Protein AF-A0A927H8T8-F1 (afdb_monomer_lite)

Organism: NCBI:txid2772299

Radius of gyration: 21.1 Å; chains: 1; bounding box: 50×68×42 Å

pLDDT: mean 80.7, std 16.69, range [40.78, 97.5]

InterPro domains:
  IPR006480 Bacteriophage holin family [PF05105] (27-125)

Sequence (154 aa):
MYENFAAIYDTLSGWAAAIYGEGRLPPLLLLAAATGLDWITGIAAAWKDRAHAAEYGRMGILRTAFVLLLPMFASLLDGVLGMPGLFFYAVTIGLIYRTWQSITANAYRAGWERLIPKSVLQMIEGELRSGAVFPKAAGEDGQDESGENRKQAK

Structure (mmCIF, N/CA/C/O backbone):
data_AF-A0A927H8T8-F1
#
_entry.id   AF-A0A927H8T8-F1
#
loop_
_atom_site.group_PDB
_atom_site.id
_atom_site.type_symbol
_atom_site.label_atom_id
_atom_site.label_alt_id
_atom_site.label_comp_id
_atom_site.label_asym_id
_atom_site.label_entity_id
_atom_site.label_seq_id
_atom_site.pdbx_PDB_ins_code
_atom_site.Cartn_x
_atom_site.Cartn_y
_atom_site.Cartn_z
_atom_site.occupancy
_atom_site.B_iso_or_equiv
_atom_site.auth_seq_id
_atom_site.auth_comp_id
_atom_site.auth_asym_id
_atom_site.auth_atom_id
_atom_site.pdbx_PDB_model_num
ATOM 1 N N . M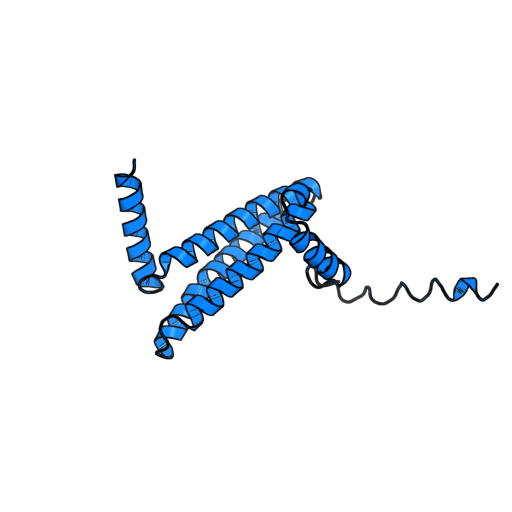ET A 1 1 ? 1.537 25.537 5.076 1.00 63.16 1 MET A N 1
ATOM 2 C CA . MET A 1 1 ? 1.870 24.219 4.476 1.00 63.16 1 MET A CA 1
ATOM 3 C C . MET A 1 1 ? 1.491 23.072 5.412 1.00 63.16 1 MET A C 1
ATOM 5 O O . MET A 1 1 ? 0.763 22.197 4.969 1.00 63.16 1 MET A O 1
ATOM 9 N N . TYR A 1 2 ? 1.891 23.098 6.690 1.00 68.62 2 TYR A N 1
ATOM 10 C CA . TYR A 1 2 ? 1.498 22.079 7.679 1.00 68.62 2 TYR A CA 1
ATOM 11 C C . TYR A 1 2 ? -0.014 22.010 7.958 1.00 68.62 2 TYR A C 1
ATOM 13 O O . TYR A 1 2 ? -0.555 20.914 8.031 1.00 68.62 2 TYR A O 1
ATOM 21 N N . GLU A 1 3 ? -0.713 23.149 8.015 1.00 73.69 3 GLU A N 1
ATOM 22 C CA . GLU A 1 3 ? -2.177 23.174 8.215 1.00 73.69 3 GLU A CA 1
ATOM 23 C C . GLU A 1 3 ? -2.945 22.470 7.086 1.00 73.69 3 GLU A C 1
ATOM 25 O O . GLU A 1 3 ? -3.863 21.698 7.343 1.00 73.69 3 GLU A O 1
ATOM 30 N N . ASN A 1 4 ? -2.513 22.650 5.834 1.00 83.88 4 ASN A N 1
ATOM 31 C CA . ASN A 1 4 ? -3.132 21.988 4.682 1.00 83.88 4 ASN A CA 1
ATOM 32 C C . ASN A 1 4 ? -2.917 20.468 4.721 1.00 83.88 4 ASN A C 1
ATOM 34 O O . ASN A 1 4 ? -3.801 19.708 4.340 1.00 83.88 4 ASN A O 1
ATOM 38 N N . PHE A 1 5 ? -1.744 20.021 5.180 1.00 83.06 5 PHE A N 1
ATOM 39 C CA . PHE A 1 5 ? -1.443 18.597 5.309 1.00 83.06 5 PHE A CA 1
ATOM 40 C C . PHE A 1 5 ? -2.275 17.944 6.419 1.00 83.06 5 PHE A C 1
ATOM 42 O O . PHE A 1 5 ? -2.832 16.870 6.205 1.00 83.06 5 PHE A O 1
ATOM 49 N N . ALA A 1 6 ? -2.416 18.616 7.565 1.00 86.19 6 ALA A N 1
ATOM 50 C CA . ALA A 1 6 ? -3.265 18.161 8.662 1.00 86.19 6 ALA A CA 1
ATOM 51 C C . ALA A 1 6 ? -4.737 18.052 8.232 1.00 86.19 6 ALA A C 1
ATOM 53 O O . ALA A 1 6 ? -5.355 17.013 8.438 1.00 86.19 6 ALA A O 1
ATOM 54 N N . ALA A 1 7 ? -5.267 19.058 7.529 1.00 88.56 7 ALA A N 1
ATOM 55 C CA . ALA A 1 7 ? -6.642 19.030 7.029 1.00 88.56 7 ALA A CA 1
ATOM 56 C C . ALA A 1 7 ? -6.902 17.872 6.044 1.00 88.56 7 ALA A C 1
ATOM 58 O O . ALA A 1 7 ? -7.951 17.224 6.096 1.00 88.56 7 ALA A O 1
ATOM 59 N N . ILE A 1 8 ? -5.944 17.579 5.156 1.00 87.31 8 ILE A N 1
ATOM 60 C CA . ILE A 1 8 ? -6.034 16.433 4.239 1.00 87.31 8 ILE A CA 1
ATOM 61 C C . ILE A 1 8 ? -5.995 15.122 5.025 1.00 87.31 8 ILE A C 1
ATOM 63 O O . ILE A 1 8 ? -6.813 14.239 4.775 1.00 87.31 8 ILE A O 1
ATOM 67 N N . TYR A 1 9 ? -5.069 14.995 5.976 1.00 87.25 9 TYR A N 1
ATOM 68 C CA . TYR A 1 9 ? -4.946 13.801 6.805 1.00 87.25 9 TYR A CA 1
ATOM 69 C C . TYR A 1 9 ? -6.223 13.531 7.608 1.00 87.25 9 TYR A C 1
ATOM 71 O O . TYR A 1 9 ? -6.708 12.404 7.595 1.00 87.25 9 TYR A O 1
ATOM 79 N N . ASP A 1 10 ? -6.811 14.555 8.227 1.00 89.75 10 ASP A N 1
ATOM 80 C CA . ASP A 1 10 ? -8.059 14.437 8.989 1.00 89.75 10 ASP A CA 1
ATOM 81 C C . ASP A 1 10 ? -9.247 14.067 8.101 1.00 89.75 10 ASP A C 1
ATOM 83 O O . ASP A 1 10 ? -10.069 13.222 8.452 1.00 89.75 10 ASP A O 1
ATOM 87 N N . THR A 1 11 ? -9.315 14.639 6.898 1.00 90.94 11 THR A N 1
ATOM 88 C CA . THR A 1 11 ? -10.353 14.266 5.933 1.00 90.94 11 THR A CA 1
ATOM 89 C C . THR A 1 11 ? -10.218 12.793 5.544 1.00 90.94 11 THR A C 1
ATOM 91 O O . THR A 1 11 ? -11.190 12.038 5.587 1.00 90.94 11 THR A O 1
ATOM 94 N N . LEU A 1 12 ? -9.006 12.354 5.193 1.00 88.69 12 LEU A N 1
ATOM 95 C CA . LEU A 1 12 ? -8.734 10.965 4.822 1.00 88.69 12 LEU A CA 1
ATOM 96 C C . LEU A 1 12 ? -8.948 10.001 5.991 1.00 88.69 12 LEU A C 1
ATOM 98 O O . LEU A 1 12 ? -9.420 8.886 5.771 1.00 88.69 12 LEU A O 1
ATOM 102 N N . SER A 1 13 ? -8.627 10.412 7.217 1.00 88.06 13 SER A N 1
ATOM 103 C CA . SER A 1 13 ? -8.812 9.587 8.410 1.00 88.06 13 SER A CA 1
ATOM 104 C C . SER A 1 13 ? -10.291 9.395 8.718 1.00 88.06 13 SER A C 1
ATOM 106 O O . SER A 1 13 ? -10.684 8.272 9.018 1.00 88.06 13 SER A O 1
ATOM 108 N N . GLY A 1 14 ? -11.123 10.425 8.526 1.00 90.00 14 GLY A N 1
ATOM 109 C CA . GLY A 1 14 ? -12.579 10.322 8.628 1.00 90.00 14 GLY A CA 1
ATOM 110 C C . GLY A 1 14 ? -13.173 9.326 7.627 1.00 90.00 14 GLY A C 1
ATOM 111 O O . GLY A 1 14 ? -13.927 8.434 8.013 1.00 90.00 14 GLY A O 1
ATOM 112 N N . TRP A 1 15 ? -12.782 9.404 6.351 1.00 88.38 15 TRP A N 1
ATOM 113 C CA . TRP A 1 15 ? -13.222 8.432 5.338 1.00 88.38 15 TRP A CA 1
ATOM 114 C C . TRP A 1 15 ? -12.719 7.016 5.625 1.00 88.38 15 TRP A C 1
ATOM 116 O O . TRP A 1 15 ? -13.472 6.049 5.504 1.00 88.38 15 TRP A O 1
ATOM 126 N N . ALA A 1 16 ? -11.455 6.879 6.029 1.00 87.50 16 ALA A N 1
ATOM 127 C CA . ALA A 1 16 ? -10.888 5.588 6.389 1.00 87.50 16 ALA A CA 1
ATOM 128 C C . ALA A 1 16 ? -11.596 4.988 7.610 1.00 87.50 16 ALA A C 1
ATOM 130 O O . ALA A 1 16 ? -11.897 3.798 7.606 1.00 87.50 16 ALA A O 1
ATOM 131 N N . ALA A 1 17 ? -11.929 5.804 8.610 1.00 88.50 17 ALA A N 1
ATOM 132 C CA . ALA A 1 17 ? -12.704 5.376 9.765 1.00 88.50 17 ALA A CA 1
ATOM 133 C C . ALA A 1 17 ? -14.119 4.933 9.367 1.00 88.50 17 ALA A C 1
ATOM 135 O O . ALA A 1 17 ? -14.582 3.902 9.840 1.00 88.50 17 ALA A O 1
ATOM 136 N N . ALA A 1 18 ? -14.774 5.642 8.445 1.00 86.06 18 ALA A N 1
ATOM 137 C CA . ALA A 1 18 ? -16.109 5.279 7.972 1.00 86.06 18 ALA A CA 1
ATOM 138 C C . ALA A 1 18 ? -16.140 3.951 7.192 1.00 86.06 18 ALA A C 1
ATOM 140 O O . ALA A 1 18 ? -17.100 3.194 7.302 1.00 86.06 18 ALA A O 1
ATOM 141 N N . ILE A 1 19 ? -15.109 3.671 6.390 1.00 84.50 19 ILE A N 1
ATOM 142 C CA . ILE A 1 19 ? -15.080 2.505 5.490 1.00 84.50 19 ILE A CA 1
ATOM 143 C C . ILE A 1 19 ? -14.422 1.291 6.149 1.00 84.50 19 ILE A C 1
ATOM 145 O O . ILE A 1 19 ? -14.880 0.158 6.003 1.00 84.50 19 ILE A O 1
ATOM 149 N N . TYR A 1 20 ? -13.311 1.527 6.837 1.00 83.88 20 TYR A N 1
ATOM 150 C CA . TYR A 1 20 ? -12.476 0.483 7.403 1.00 83.88 20 TYR A CA 1
ATOM 151 C C . TYR A 1 20 ? -12.591 0.455 8.924 1.00 83.88 20 TYR A C 1
ATOM 153 O O . TYR A 1 20 ? -12.391 -0.597 9.492 1.00 83.88 20 TYR A O 1
ATOM 161 N N . GLY A 1 21 ? -12.919 1.539 9.619 1.00 83.50 21 GLY A N 1
ATOM 162 C CA . GLY A 1 21 ? -12.903 1.602 11.086 1.00 83.50 21 GLY A CA 1
ATOM 163 C C . GLY A 1 21 ? -11.716 2.398 11.635 1.00 83.50 21 GLY A C 1
ATOM 164 O O . GLY A 1 21 ? -10.745 2.685 10.928 1.00 83.50 21 GLY A O 1
ATOM 165 N N . GLU A 1 22 ? -11.807 2.803 12.900 1.00 86.88 22 GLU A N 1
ATOM 166 C CA . GLU A 1 22 ? -10.851 3.726 13.519 1.00 86.88 22 GLU A CA 1
ATOM 167 C C . GLU A 1 22 ? -9.409 3.191 13.534 1.00 86.88 22 GLU A C 1
ATOM 169 O O . GLU A 1 22 ? -9.158 1.992 13.660 1.00 86.88 22 GLU A O 1
ATOM 174 N N . GLY A 1 23 ? -8.438 4.099 13.390 1.00 86.88 23 GLY A N 1
ATOM 175 C CA . GLY A 1 23 ? -7.007 3.773 13.460 1.00 86.88 23 GLY A CA 1
ATOM 176 C C . GLY A 1 23 ? -6.440 3.020 12.249 1.00 86.88 23 GLY A C 1
ATOM 177 O O . GLY A 1 23 ? -5.261 2.673 12.246 1.00 86.88 23 GLY A O 1
ATOM 178 N N . ARG A 1 24 ? -7.233 2.788 11.196 1.00 91.06 24 ARG A N 1
ATOM 179 C CA . ARG A 1 24 ? -6.830 1.968 10.037 1.00 91.06 24 ARG A CA 1
ATOM 180 C C . ARG A 1 24 ? -6.194 2.745 8.884 1.00 91.06 24 ARG A C 1
ATOM 182 O O . ARG A 1 24 ? -5.719 2.136 7.930 1.00 91.06 24 ARG A O 1
ATOM 189 N N . LEU A 1 25 ? -6.114 4.075 8.969 1.00 91.25 25 LEU A N 1
ATOM 190 C CA . LEU A 1 25 ? -5.481 4.899 7.932 1.00 91.25 25 LEU A CA 1
ATOM 191 C C . LEU A 1 25 ? -3.970 4.619 7.757 1.00 91.25 25 LEU A C 1
ATOM 193 O O . LEU A 1 25 ? -3.557 4.426 6.615 1.00 91.25 25 LEU A O 1
ATOM 197 N N . PRO A 1 26 ? -3.127 4.544 8.811 1.00 93.81 26 PRO A N 1
ATOM 198 C CA . PRO A 1 26 ? -1.690 4.313 8.635 1.00 93.81 26 PRO A CA 1
ATOM 199 C C . PRO A 1 26 ? -1.321 3.046 7.835 1.00 93.81 26 PRO A C 1
ATOM 201 O O . PRO A 1 26 ? -0.528 3.163 6.897 1.00 93.81 26 PRO A O 1
ATOM 204 N N . PRO A 1 27 ? -1.884 1.848 8.107 1.00 94.56 27 PRO A N 1
ATOM 205 C CA . PRO A 1 27 ? -1.578 0.662 7.304 1.00 94.56 27 PRO A CA 1
ATOM 206 C C . PRO A 1 27 ? -2.119 0.756 5.867 1.00 94.56 27 PRO A C 1
ATOM 208 O O . PRO A 1 27 ? -1.480 0.236 4.955 1.00 94.56 27 PRO A O 1
ATOM 211 N N . LEU A 1 28 ? -3.232 1.464 5.629 1.00 94.44 28 LEU A N 1
ATOM 212 C CA . LEU A 1 28 ? -3.723 1.738 4.270 1.00 94.44 28 LEU A CA 1
ATOM 213 C C . LEU A 1 28 ? -2.775 2.660 3.497 1.00 94.44 28 LEU A C 1
ATOM 215 O O . LEU A 1 28 ? -2.493 2.401 2.328 1.00 94.44 28 LEU A O 1
ATOM 219 N N . LEU A 1 29 ? -2.243 3.701 4.143 1.00 94.31 29 LEU A N 1
ATOM 220 C CA . LEU A 1 29 ? -1.235 4.580 3.544 1.00 94.31 29 LEU A CA 1
ATOM 221 C C . LEU A 1 29 ? 0.053 3.815 3.231 1.00 94.31 29 LEU A C 1
ATOM 223 O O . LEU A 1 29 ? 0.629 4.008 2.162 1.00 94.31 29 LEU A O 1
ATOM 227 N N . LEU A 1 30 ? 0.476 2.912 4.119 1.00 95.81 30 LEU A N 1
ATOM 228 C CA . LEU A 1 30 ? 1.629 2.048 3.877 1.00 95.81 30 LEU A CA 1
ATOM 229 C C . LEU A 1 30 ? 1.394 1.106 2.686 1.00 95.81 30 LEU A C 1
ATOM 231 O O . LEU A 1 30 ? 2.261 0.996 1.821 1.00 95.81 30 LEU A O 1
ATOM 235 N N . LEU A 1 31 ? 0.220 0.474 2.596 1.00 95.88 31 LEU A N 1
ATOM 236 C CA . LEU A 1 31 ? -0.152 -0.366 1.454 1.00 95.88 31 LEU A CA 1
ATOM 237 C C . LEU A 1 31 ? -0.205 0.437 0.145 1.00 95.88 31 LEU A C 1
ATOM 239 O O . LEU A 1 31 ? 0.289 -0.030 -0.884 1.00 95.88 31 LEU A O 1
ATOM 243 N N . ALA A 1 32 ? -0.758 1.651 0.176 1.00 93.62 32 ALA A N 1
ATOM 244 C CA . ALA A 1 32 ? -0.809 2.541 -0.979 1.00 93.62 32 ALA A CA 1
ATOM 245 C C . ALA A 1 32 ? 0.598 2.969 -1.427 1.00 93.62 32 ALA A C 1
ATOM 247 O O . ALA A 1 32 ? 0.904 2.915 -2.618 1.00 93.62 32 ALA A O 1
ATOM 248 N N . ALA A 1 33 ? 1.476 3.320 -0.484 1.00 95.06 33 ALA A N 1
ATOM 249 C CA . ALA A 1 33 ? 2.867 3.663 -0.766 1.00 95.06 33 ALA A CA 1
ATOM 250 C C . ALA A 1 33 ? 3.644 2.472 -1.350 1.00 95.06 33 ALA A C 1
ATOM 252 O O . ALA A 1 33 ? 4.321 2.624 -2.366 1.00 95.06 33 ALA A O 1
ATOM 253 N N . ALA A 1 34 ? 3.500 1.277 -0.764 1.00 95.25 34 ALA A N 1
ATOM 254 C CA . ALA A 1 34 ? 4.107 0.052 -1.283 1.00 95.25 34 ALA A CA 1
ATOM 255 C C . ALA A 1 34 ? 3.609 -0.255 -2.702 1.00 95.25 34 ALA A C 1
ATOM 257 O O . ALA A 1 34 ? 4.403 -0.530 -3.597 1.00 95.25 34 ALA A O 1
ATOM 258 N N . THR A 1 35 ? 2.303 -0.128 -2.941 1.00 94.12 35 THR A N 1
ATOM 259 C CA . THR A 1 35 ? 1.730 -0.315 -4.278 1.00 94.12 35 THR A CA 1
ATOM 260 C C . THR A 1 35 ? 2.302 0.708 -5.260 1.00 94.12 35 THR A C 1
ATOM 262 O O . THR A 1 35 ? 2.736 0.329 -6.341 1.00 94.12 35 THR A O 1
ATOM 265 N N . GLY A 1 36 ? 2.391 1.987 -4.888 1.00 93.50 36 GLY A N 1
ATOM 266 C CA . GLY A 1 36 ? 3.007 3.020 -5.726 1.00 93.50 36 GLY A CA 1
ATOM 267 C C . GLY A 1 36 ? 4.462 2.707 -6.093 1.00 93.50 36 GLY A C 1
ATOM 268 O O . GLY A 1 36 ? 4.844 2.818 -7.257 1.00 93.50 36 GLY A O 1
ATOM 269 N N . LEU A 1 37 ? 5.261 2.241 -5.131 1.00 94.00 37 LEU A N 1
ATOM 270 C CA . LEU A 1 37 ? 6.635 1.792 -5.379 1.00 94.00 37 LEU A CA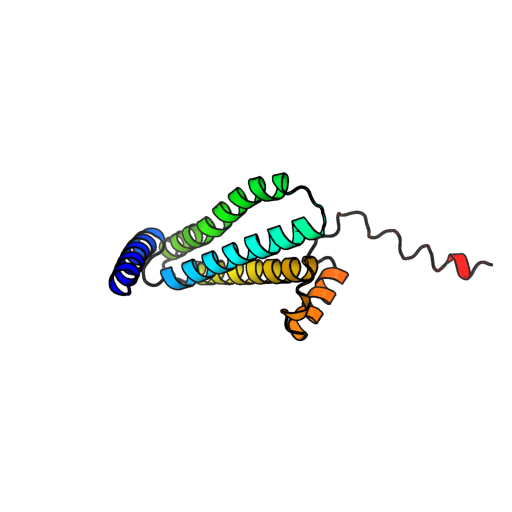 1
ATOM 271 C C . LEU A 1 37 ? 6.695 0.566 -6.300 1.00 94.00 37 LEU A C 1
ATOM 273 O O . LEU A 1 37 ? 7.581 0.481 -7.154 1.00 94.00 37 LEU A O 1
ATOM 277 N N . ASP A 1 38 ? 5.751 -0.365 -6.168 1.00 92.31 38 ASP A N 1
ATOM 278 C CA . ASP A 1 38 ? 5.668 -1.535 -7.044 1.00 92.31 38 ASP A CA 1
ATOM 279 C C . ASP A 1 38 ? 5.386 -1.136 -8.496 1.00 92.31 38 ASP A C 1
ATOM 281 O O . ASP A 1 38 ? 5.994 -1.670 -9.420 1.00 92.31 38 ASP A O 1
ATOM 285 N N . TRP A 1 39 ? 4.534 -0.131 -8.709 1.00 90.75 39 TRP A N 1
ATOM 286 C CA . TRP A 1 39 ? 4.304 0.434 -10.038 1.00 90.75 39 TRP A CA 1
ATOM 287 C C . TRP A 1 39 ? 5.562 1.092 -10.611 1.00 90.75 39 TRP A C 1
ATOM 289 O O . TRP A 1 39 ? 5.904 0.843 -11.766 1.00 90.75 39 TRP A O 1
ATOM 299 N N . ILE A 1 40 ? 6.279 1.891 -9.814 1.00 91.94 40 ILE A N 1
ATOM 300 C CA . ILE A 1 40 ? 7.519 2.556 -10.251 1.00 91.94 40 ILE A CA 1
ATOM 301 C C . ILE A 1 40 ? 8.570 1.519 -10.662 1.00 91.94 40 ILE A C 1
ATOM 303 O O . ILE A 1 40 ? 9.127 1.591 -11.759 1.00 91.94 40 ILE A O 1
ATOM 307 N N . THR A 1 41 ? 8.821 0.534 -9.799 1.00 92.00 41 THR A N 1
ATOM 308 C CA . THR A 1 41 ? 9.794 -0.534 -10.068 1.00 92.00 41 THR A CA 1
ATOM 309 C C . THR A 1 41 ? 9.358 -1.421 -11.232 1.00 92.00 41 THR A C 1
ATOM 311 O O . THR A 1 41 ? 10.189 -1.790 -12.059 1.00 92.00 41 THR A O 1
ATOM 314 N N . GLY A 1 42 ? 8.062 -1.723 -11.354 1.00 89.19 42 GLY A N 1
ATOM 315 C CA . GLY A 1 42 ? 7.503 -2.500 -12.458 1.00 89.19 42 GLY A CA 1
ATOM 316 C C . GLY A 1 42 ? 7.659 -1.811 -13.815 1.00 89.19 42 GLY A C 1
ATOM 317 O O . GLY A 1 42 ? 8.075 -2.451 -14.781 1.00 89.19 42 GLY A O 1
ATOM 318 N N . ILE A 1 43 ? 7.400 -0.501 -13.889 1.00 88.50 43 ILE A N 1
ATOM 319 C CA . ILE A 1 43 ? 7.614 0.299 -15.107 1.00 88.50 43 ILE A CA 1
ATOM 320 C C . ILE A 1 43 ? 9.103 0.332 -15.473 1.00 88.50 43 ILE A C 1
ATOM 322 O O . ILE A 1 43 ? 9.453 0.098 -16.630 1.00 88.50 43 ILE A O 1
ATOM 326 N N . ALA A 1 44 ? 9.985 0.566 -14.495 1.00 90.19 44 ALA A N 1
ATOM 327 C CA . ALA A 1 44 ? 11.431 0.578 -14.719 1.00 90.19 44 ALA A CA 1
ATOM 328 C C . ALA A 1 44 ? 11.952 -0.774 -15.241 1.00 90.19 44 ALA A C 1
ATOM 330 O O . ALA A 1 44 ? 12.750 -0.810 -16.180 1.00 90.19 44 ALA A O 1
ATOM 331 N N . ALA A 1 45 ? 11.462 -1.883 -14.679 1.00 89.19 45 ALA A N 1
ATOM 332 C CA . ALA A 1 45 ? 11.779 -3.227 -15.153 1.00 89.19 45 ALA A CA 1
ATOM 333 C C . ALA A 1 45 ? 11.292 -3.446 -16.592 1.00 89.19 45 ALA A C 1
ATOM 335 O O . ALA A 1 45 ? 12.070 -3.870 -17.441 1.00 89.19 45 ALA A O 1
ATOM 336 N N . ALA A 1 46 ? 10.041 -3.085 -16.899 1.00 85.81 46 ALA A N 1
ATOM 337 C CA . ALA A 1 46 ? 9.470 -3.249 -18.236 1.00 85.81 46 ALA A CA 1
ATOM 338 C C . ALA A 1 46 ? 10.247 -2.472 -19.313 1.00 85.81 46 ALA A C 1
ATOM 340 O O . ALA A 1 46 ? 10.451 -2.983 -20.416 1.00 85.81 46 ALA A O 1
ATOM 341 N N . TRP A 1 47 ? 10.721 -1.263 -18.994 1.00 84.56 47 TRP A N 1
ATOM 342 C CA . TRP A 1 47 ? 11.566 -0.478 -19.899 1.00 84.56 47 TRP A CA 1
ATOM 343 C C . TRP A 1 47 ? 12.906 -1.154 -20.186 1.00 84.56 47 TRP A C 1
ATOM 345 O O . TRP A 1 47 ? 13.346 -1.165 -21.337 1.00 84.56 47 TRP A O 1
ATOM 355 N N . LYS A 1 48 ? 13.544 -1.743 -19.170 1.00 84.69 48 LYS A N 1
ATOM 356 C CA . LYS A 1 48 ? 14.805 -2.473 -19.344 1.00 84.69 48 LYS A CA 1
ATOM 357 C C . LYS A 1 48 ? 14.613 -3.785 -20.109 1.00 84.69 48 LYS A C 1
ATOM 359 O O . LYS A 1 48 ? 15.409 -4.086 -20.996 1.00 84.69 48 LYS A O 1
ATOM 364 N N . ASP A 1 49 ? 13.529 -4.503 -19.830 1.00 81.50 49 ASP A N 1
ATOM 365 C CA . ASP A 1 49 ? 13.188 -5.786 -20.455 1.00 81.50 49 ASP A CA 1
ATOM 366 C C . ASP A 1 49 ? 12.645 -5.624 -21.896 1.00 81.50 49 ASP A C 1
ATOM 368 O O . ASP A 1 49 ? 12.384 -6.613 -22.577 1.00 81.50 49 ASP A O 1
ATOM 372 N N . ARG A 1 50 ? 12.464 -4.383 -22.386 1.00 75.69 50 ARG A N 1
ATOM 373 C CA . ARG A 1 50 ? 11.802 -4.041 -23.667 1.00 75.69 50 ARG A CA 1
ATOM 374 C C . ARG A 1 50 ? 10.409 -4.670 -23.830 1.00 75.69 50 ARG A C 1
ATOM 376 O O . ARG A 1 50 ? 9.935 -4.853 -24.952 1.00 75.69 50 ARG A O 1
ATOM 383 N N . ALA A 1 51 ? 9.738 -4.980 -22.725 1.00 64.62 51 ALA A N 1
ATOM 384 C CA . ALA A 1 51 ? 8.388 -5.524 -22.738 1.00 64.62 51 ALA A CA 1
ATOM 385 C C . ALA A 1 51 ? 7.366 -4.419 -23.064 1.00 64.62 51 ALA A C 1
ATOM 387 O O . ALA A 1 51 ? 7.512 -3.268 -22.644 1.00 64.62 51 ALA A O 1
ATOM 388 N N . HIS A 1 52 ? 6.311 -4.752 -23.817 1.00 55.69 52 HIS A N 1
ATOM 389 C CA . HIS A 1 52 ? 5.278 -3.788 -24.203 1.00 55.69 52 HIS A CA 1
ATOM 390 C C . HIS A 1 52 ? 4.553 -3.208 -22.972 1.00 55.69 52 HIS A C 1
ATOM 392 O O . HIS A 1 52 ? 3.788 -3.884 -22.287 1.00 55.69 52 HIS A O 1
ATOM 398 N N . ALA A 1 53 ? 4.745 -1.908 -22.730 1.00 57.00 53 ALA A N 1
ATOM 399 C CA . ALA A 1 53 ? 4.190 -1.172 -21.589 1.00 57.00 53 ALA A CA 1
ATOM 400 C C . ALA A 1 53 ? 2.643 -1.140 -21.526 1.00 57.00 53 ALA A C 1
ATOM 402 O O . ALA A 1 53 ? 2.069 -0.877 -20.469 1.00 57.00 53 ALA A O 1
ATOM 403 N N . ALA A 1 54 ? 1.952 -1.415 -22.638 1.00 58.16 54 ALA A N 1
ATOM 404 C CA . ALA A 1 54 ? 0.494 -1.315 -22.739 1.00 58.16 54 ALA A CA 1
ATOM 405 C C . ALA A 1 54 ? -0.268 -2.439 -22.008 1.00 58.16 54 ALA A C 1
ATOM 407 O O . ALA A 1 54 ? -1.383 -2.215 -21.532 1.00 58.16 54 ALA A O 1
ATOM 408 N N . GLU A 1 55 ? 0.317 -3.634 -21.904 1.00 60.34 55 GLU A N 1
ATOM 409 C CA . GLU A 1 55 ? -0.320 -4.787 -21.251 1.00 60.34 55 GLU A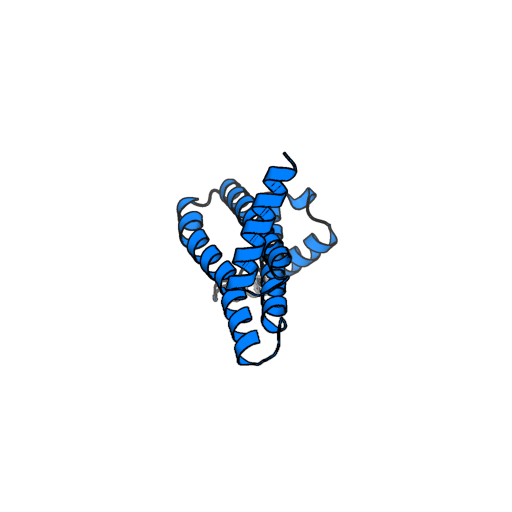 CA 1
ATOM 410 C C . GLU A 1 55 ? -0.197 -4.705 -19.721 1.00 60.34 55 GLU A C 1
ATOM 412 O O . GLU A 1 55 ? -1.170 -4.939 -18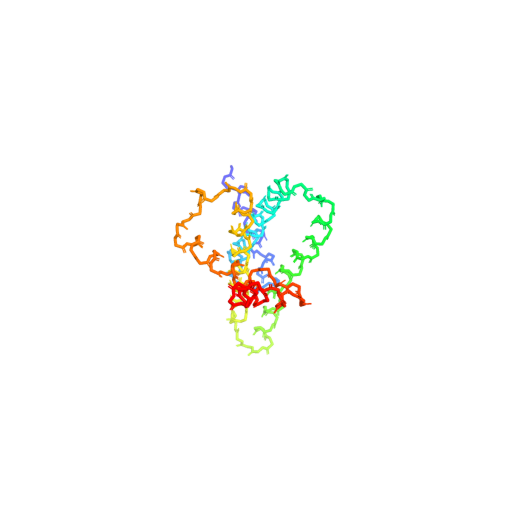.999 1.00 60.34 55 GLU A O 1
ATOM 417 N N . TYR A 1 56 ? 0.944 -4.204 -19.231 1.00 59.91 56 TYR A N 1
ATOM 418 C CA . TYR A 1 56 ? 1.162 -3.895 -17.815 1.00 59.91 56 TYR A CA 1
ATOM 419 C C . TYR A 1 56 ? 0.181 -2.839 -17.275 1.00 59.91 56 TYR A C 1
ATOM 421 O O . TYR A 1 56 ? -0.296 -2.964 -16.147 1.00 59.91 56 TYR A O 1
ATOM 429 N N . GLY A 1 57 ? -0.177 -1.825 -18.073 1.00 63.16 57 GLY A N 1
ATOM 430 C CA . GLY A 1 57 ? -1.041 -0.727 -17.624 1.00 63.16 57 GLY A CA 1
ATOM 431 C C . GLY A 1 57 ? -2.493 -1.133 -17.337 1.00 63.16 57 GLY A C 1
ATOM 432 O O . GLY A 1 57 ? -3.047 -0.752 -16.308 1.00 63.16 57 GLY A O 1
ATOM 433 N N . ARG A 1 58 ? -3.123 -1.929 -18.214 1.00 65.38 58 ARG A N 1
ATOM 434 C CA . ARG A 1 58 ? -4.550 -2.292 -18.069 1.00 65.38 58 ARG A CA 1
ATOM 435 C C . ARG A 1 58 ? -4.790 -3.310 -16.958 1.00 65.38 58 ARG A C 1
ATOM 437 O O . ARG A 1 58 ? -5.676 -3.114 -16.129 1.00 65.38 58 ARG A O 1
ATOM 444 N N . MET A 1 59 ? -3.981 -4.367 -16.914 1.00 75.50 59 MET A N 1
ATOM 445 C CA . MET A 1 59 ? -4.092 -5.388 -15.868 1.00 75.50 59 MET A CA 1
ATOM 446 C C . MET A 1 59 ? -3.608 -4.864 -14.510 1.00 75.50 59 MET A C 1
ATOM 448 O O . MET A 1 59 ? -4.138 -5.260 -13.472 1.00 75.50 59 MET A O 1
ATOM 452 N N . GLY A 1 60 ? -2.669 -3.911 -14.508 1.00 79.12 60 GLY A N 1
ATOM 453 C CA . GLY A 1 60 ? -2.196 -3.249 -13.296 1.00 79.12 60 GLY A CA 1
ATOM 454 C C . GLY A 1 60 ? -3.306 -2.512 -12.546 1.00 79.12 60 GLY A C 1
ATOM 455 O O . GLY A 1 60 ? -3.406 -2.649 -11.328 1.00 79.12 60 GLY A O 1
ATOM 456 N N . ILE A 1 61 ? -4.174 -1.767 -13.246 1.00 84.25 61 ILE A N 1
ATOM 457 C CA . ILE A 1 61 ? -5.258 -0.996 -12.606 1.00 84.25 61 ILE A CA 1
ATOM 458 C C . ILE A 1 61 ? -6.235 -1.926 -11.876 1.00 84.25 61 ILE A C 1
ATOM 460 O O . ILE A 1 61 ? -6.554 -1.686 -10.711 1.00 84.25 61 ILE A O 1
ATOM 464 N N . LEU A 1 62 ? -6.666 -3.012 -12.528 1.00 85.44 62 LEU A N 1
ATOM 465 C CA . LEU A 1 62 ? -7.563 -3.999 -11.917 1.00 85.44 62 LEU A CA 1
ATOM 466 C C . LEU A 1 62 ? -6.918 -4.676 -10.702 1.00 85.44 62 LEU A C 1
ATOM 468 O O . LEU A 1 62 ? -7.570 -4.837 -9.671 1.00 85.44 62 LEU A O 1
ATOM 472 N N . ARG A 1 63 ? -5.623 -5.008 -10.787 1.00 86.56 63 ARG A N 1
ATOM 473 C CA . ARG A 1 63 ? -4.860 -5.562 -9.660 1.00 86.56 63 ARG A CA 1
ATOM 474 C C . ARG A 1 63 ? -4.825 -4.594 -8.479 1.00 86.56 63 ARG A C 1
ATOM 476 O O . ARG A 1 63 ? -5.061 -5.009 -7.350 1.00 86.56 63 ARG A O 1
ATOM 483 N N . THR A 1 64 ? -4.553 -3.313 -8.723 1.00 89.12 64 THR A N 1
ATOM 484 C CA . THR A 1 64 ? -4.538 -2.287 -7.669 1.00 89.12 64 THR A CA 1
ATOM 485 C C . THR A 1 64 ? -5.911 -2.139 -7.021 1.00 89.12 64 THR A C 1
ATOM 487 O O . THR A 1 64 ? -6.000 -2.123 -5.796 1.00 89.12 64 THR A O 1
ATOM 490 N N . ALA A 1 65 ? -6.983 -2.090 -7.818 1.00 88.69 65 ALA A N 1
ATOM 491 C CA . ALA A 1 65 ? -8.344 -2.037 -7.290 1.00 88.69 65 ALA A CA 1
ATOM 492 C C . ALA A 1 65 ? -8.644 -3.252 -6.396 1.00 88.69 65 ALA A C 1
ATOM 494 O O . ALA A 1 65 ? -9.132 -3.089 -5.281 1.00 88.69 65 ALA A O 1
ATOM 495 N N . PHE A 1 66 ? -8.274 -4.457 -6.839 1.00 90.62 66 PHE A N 1
ATOM 496 C CA . PHE A 1 66 ? -8.429 -5.680 -6.053 1.00 90.62 66 PHE A CA 1
ATOM 497 C C . PHE A 1 66 ? -7.654 -5.629 -4.725 1.00 90.62 66 PHE A C 1
ATOM 499 O O . PHE A 1 66 ? -8.224 -5.902 -3.670 1.00 90.62 66 PHE A O 1
ATOM 506 N N . VAL A 1 67 ? -6.381 -5.219 -4.753 1.00 92.19 67 VAL A N 1
ATOM 507 C CA . VAL A 1 67 ? -5.532 -5.110 -3.552 1.00 92.19 67 VAL A CA 1
ATOM 508 C C . VAL A 1 67 ? -6.095 -4.106 -2.543 1.00 92.19 67 VAL A C 1
ATOM 510 O O . VAL A 1 67 ? -6.067 -4.383 -1.349 1.00 92.19 67 VAL A O 1
ATOM 513 N N . LEU A 1 68 ? -6.633 -2.969 -2.993 1.00 88.75 68 LEU A N 1
ATOM 514 C CA . LEU A 1 68 ? -7.201 -1.955 -2.096 1.00 88.75 68 LEU A CA 1
ATOM 515 C C . LEU A 1 68 ? -8.579 -2.344 -1.536 1.00 88.75 68 LEU A C 1
ATOM 517 O O . LEU A 1 68 ? -8.924 -1.929 -0.432 1.00 88.75 68 LEU A O 1
ATOM 521 N N . LEU A 1 69 ? -9.354 -3.162 -2.254 1.00 92.94 69 LEU A N 1
ATOM 522 C CA . LEU A 1 69 ? -10.650 -3.659 -1.780 1.00 92.94 69 LEU A CA 1
ATOM 523 C C . LEU A 1 69 ? -10.522 -4.791 -0.748 1.00 92.94 69 LEU A C 1
ATOM 525 O O . LEU A 1 69 ? -11.409 -4.961 0.086 1.00 92.94 69 LEU A O 1
ATOM 529 N N . LEU A 1 70 ? -9.429 -5.557 -0.755 1.00 95.56 70 LEU A N 1
ATOM 530 C CA . LEU A 1 70 ? -9.245 -6.672 0.180 1.00 95.56 70 LEU A CA 1
ATOM 531 C C . LEU A 1 70 ? -9.218 -6.254 1.667 1.00 95.56 70 LEU A C 1
ATOM 533 O O . LEU A 1 70 ? -9.914 -6.894 2.456 1.00 95.56 70 LEU A O 1
ATOM 537 N N . PRO A 1 71 ? -8.511 -5.184 2.085 1.00 95.25 71 PRO A N 1
ATOM 538 C CA . PRO A 1 71 ? -8.616 -4.657 3.445 1.00 95.25 71 PRO A CA 1
ATOM 539 C C . PRO A 1 71 ? -10.039 -4.233 3.824 1.00 95.25 71 PRO A C 1
ATOM 541 O O . PRO A 1 71 ? -10.437 -4.396 4.974 1.00 95.25 71 PRO A O 1
ATOM 544 N N . MET A 1 72 ? -10.830 -3.725 2.871 1.00 93.62 72 MET A N 1
ATOM 545 C CA . MET A 1 72 ? -12.230 -3.351 3.115 1.00 93.62 72 MET A CA 1
ATOM 546 C C . MET A 1 72 ? -13.055 -4.603 3.401 1.00 93.62 72 MET A C 1
ATOM 548 O O . MET A 1 72 ? -13.784 -4.658 4.386 1.00 93.62 72 MET A O 1
ATOM 552 N N . PHE A 1 73 ? -12.894 -5.642 2.583 1.00 95.38 73 PHE A N 1
ATOM 553 C CA . PHE A 1 73 ? -13.562 -6.919 2.806 1.00 95.38 73 PHE A CA 1
ATOM 554 C C . PHE A 1 73 ? -13.165 -7.550 4.150 1.00 95.38 73 PHE A C 1
ATOM 556 O O . PHE A 1 73 ? -14.024 -7.991 4.910 1.00 95.38 73 PHE A O 1
ATOM 563 N N . ALA A 1 74 ? -11.875 -7.529 4.487 1.00 95.75 74 ALA A N 1
ATOM 564 C CA . ALA A 1 74 ? -11.370 -8.025 5.764 1.00 95.75 74 ALA A CA 1
ATOM 565 C C . ALA A 1 74 ? -11.915 -7.223 6.960 1.00 95.75 74 ALA A C 1
ATOM 567 O O . ALA A 1 74 ? -12.255 -7.792 7.992 1.00 95.75 74 ALA A O 1
ATOM 568 N N . SER A 1 75 ? -12.075 -5.909 6.795 1.00 93.88 75 SER A N 1
ATOM 569 C CA . SER A 1 75 ? -12.727 -5.040 7.773 1.00 93.88 75 SER A CA 1
ATOM 570 C C . SER A 1 75 ? -14.191 -5.413 8.018 1.00 93.88 75 SER A C 1
ATOM 572 O O . SER A 1 75 ? -14.641 -5.444 9.162 1.00 93.88 75 SER A O 1
ATOM 574 N N . LEU A 1 76 ? -14.941 -5.726 6.959 1.00 93.81 76 LEU A N 1
ATOM 575 C CA . LEU A 1 76 ? -16.319 -6.198 7.097 1.00 93.81 76 LEU A CA 1
ATOM 576 C C . LEU A 1 76 ? -16.372 -7.544 7.826 1.00 93.81 76 LEU A C 1
ATOM 578 O O . LEU A 1 76 ? -17.244 -7.751 8.667 1.00 93.81 76 LEU A O 1
ATOM 582 N N . LEU A 1 77 ? -15.414 -8.433 7.552 1.00 95.75 77 LEU A N 1
ATOM 583 C CA . LEU A 1 77 ? -15.308 -9.723 8.227 1.00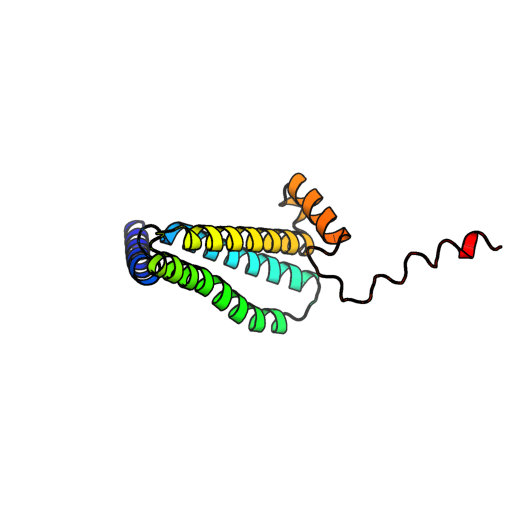 95.75 77 LEU A CA 1
ATOM 584 C C . LEU A 1 77 ? -15.028 -9.570 9.730 1.00 95.75 77 LEU A C 1
ATOM 586 O O . LEU A 1 77 ? -15.670 -10.251 10.530 1.00 95.75 77 LEU A O 1
ATOM 590 N N . ASP A 1 78 ? -14.149 -8.638 10.119 1.00 94.69 78 ASP A N 1
ATOM 591 C CA . ASP A 1 78 ? -13.943 -8.270 11.529 1.00 94.69 78 ASP A CA 1
ATOM 592 C C . ASP A 1 78 ? -15.265 -7.876 12.204 1.00 94.69 78 ASP A C 1
ATOM 594 O O . ASP A 1 78 ? -15.538 -8.299 13.327 1.00 94.69 78 ASP A O 1
ATOM 598 N N . GLY A 1 79 ? -16.083 -7.070 11.515 1.00 92.38 79 GLY A N 1
ATOM 599 C CA . GLY A 1 79 ? -17.378 -6.605 12.011 1.00 92.38 79 GLY A CA 1
ATOM 600 C C . GLY A 1 79 ? -18.400 -7.731 12.165 1.00 92.38 79 GLY A C 1
ATOM 601 O O . GLY A 1 79 ? -19.076 -7.807 13.187 1.00 92.38 79 GLY A O 1
ATOM 602 N N . VAL A 1 80 ? -18.477 -8.639 11.187 1.00 95.62 80 VAL A N 1
ATOM 603 C CA . VAL A 1 80 ? -19.384 -9.802 11.221 1.00 95.62 80 VAL A CA 1
ATOM 604 C C . VAL A 1 80 ? -19.006 -10.784 12.332 1.00 95.62 80 VAL A C 1
ATOM 606 O O . VAL A 1 80 ? -19.886 -11.348 12.977 1.00 95.62 80 VAL A O 1
ATOM 609 N N . LEU A 1 81 ? -17.709 -10.992 12.565 1.00 96.06 81 LEU A N 1
ATOM 610 C CA . LEU A 1 81 ? -17.209 -11.972 13.534 1.00 96.06 81 LEU A CA 1
ATOM 611 C C . LEU A 1 81 ? -16.967 -11.390 14.934 1.00 96.06 81 LEU A C 1
ATOM 613 O O . LEU A 1 81 ? -16.593 -12.132 15.839 1.00 96.06 81 LEU A O 1
ATOM 617 N N . GLY A 1 82 ? -17.160 -10.081 15.126 1.00 93.88 82 GLY A N 1
ATOM 618 C CA . GLY A 1 82 ? -16.889 -9.411 16.400 1.00 93.88 82 GLY A CA 1
ATOM 619 C C . GLY A 1 82 ? -15.408 -9.433 16.796 1.00 93.88 82 GLY A C 1
ATOM 620 O O . GLY A 1 82 ? -15.088 -9.390 17.981 1.00 93.88 82 GLY A O 1
ATOM 621 N N . MET A 1 83 ? -14.502 -9.517 15.817 1.00 93.81 83 MET A N 1
ATOM 622 C CA . MET A 1 83 ? -13.050 -9.584 16.015 1.00 93.81 83 MET A CA 1
ATOM 623 C C . MET A 1 83 ? -12.387 -8.318 15.457 1.00 93.81 83 MET A C 1
ATOM 625 O O . MET A 1 83 ? -11.755 -8.371 14.400 1.00 93.81 83 MET A O 1
ATOM 629 N N . PRO A 1 84 ? -12.536 -7.155 16.118 1.00 90.56 84 PRO A N 1
ATOM 630 C CA . PRO A 1 84 ? -12.102 -5.880 15.562 1.00 90.56 84 PRO A CA 1
ATOM 631 C C . PRO A 1 84 ? -10.596 -5.873 15.271 1.00 90.56 84 PRO A C 1
ATOM 633 O O . PRO A 1 84 ? -9.765 -5.939 16.172 1.00 90.56 84 PRO A O 1
ATOM 636 N N . GLY A 1 85 ? -10.249 -5.746 13.991 1.00 90.94 85 GLY A N 1
ATOM 637 C CA . GLY A 1 85 ? -8.884 -5.559 13.501 1.00 90.94 85 GLY A CA 1
ATOM 638 C C . GLY A 1 85 ? -8.162 -6.838 13.089 1.00 90.94 85 GLY A C 1
ATOM 639 O O . GLY A 1 85 ? -7.165 -6.736 12.380 1.00 90.94 85 GLY A O 1
ATOM 640 N N . LEU A 1 86 ? -8.626 -8.025 13.487 1.00 95.44 86 LEU A N 1
ATOM 641 C CA . LEU A 1 86 ? -7.871 -9.263 13.278 1.00 95.44 86 LEU A CA 1
ATOM 642 C C . LEU A 1 86 ? -7.605 -9.535 11.790 1.00 95.44 86 LEU A C 1
ATOM 644 O O . LEU A 1 86 ? -6.452 -9.624 11.364 1.00 95.44 86 LEU A O 1
ATOM 648 N N . PHE A 1 87 ? -8.666 -9.645 10.995 1.00 96.88 87 PHE A N 1
ATOM 649 C CA . PHE A 1 87 ? -8.579 -9.917 9.568 1.00 96.88 87 PHE A CA 1
ATOM 650 C C . PHE A 1 87 ? -8.053 -8.704 8.820 1.00 96.88 87 PHE A C 1
ATOM 652 O O . PHE A 1 87 ? -7.218 -8.869 7.930 1.00 96.88 87 PHE A O 1
ATOM 659 N N . PHE A 1 88 ? -8.483 -7.492 9.189 1.00 96.25 88 PHE A N 1
ATOM 660 C CA . PHE A 1 88 ? -7.981 -6.273 8.561 1.00 96.25 88 PHE A CA 1
ATOM 661 C C . PHE A 1 88 ? -6.450 -6.199 8.614 1.00 96.25 88 PHE A C 1
ATOM 663 O O . PHE A 1 88 ? -5.808 -6.044 7.571 1.00 96.25 88 PHE A O 1
ATOM 670 N N . TYR A 1 89 ? -5.848 -6.346 9.799 1.00 96.50 89 TYR A N 1
ATOM 671 C CA . TYR A 1 89 ? -4.396 -6.264 9.941 1.00 96.50 89 TYR A CA 1
ATOM 672 C C . TYR A 1 89 ? -3.699 -7.456 9.286 1.00 96.50 89 TYR A C 1
ATOM 674 O O . TYR A 1 89 ? -2.730 -7.246 8.558 1.00 96.50 89 TYR A O 1
ATOM 682 N N . ALA A 1 90 ? -4.203 -8.681 9.468 1.00 97.12 90 ALA A N 1
ATOM 683 C CA . ALA A 1 90 ? -3.604 -9.872 8.866 1.00 97.12 90 ALA A CA 1
ATOM 684 C C . ALA A 1 90 ? -3.552 -9.780 7.331 1.00 97.12 90 ALA A C 1
ATOM 686 O O . ALA A 1 90 ? -2.497 -9.982 6.726 1.00 97.12 90 ALA A O 1
ATOM 687 N N . VAL A 1 91 ? -4.670 -9.412 6.698 1.00 97.50 91 VAL A N 1
ATOM 688 C CA . VAL A 1 91 ? -4.761 -9.265 5.240 1.00 97.50 91 VAL A CA 1
ATOM 689 C C . VAL A 1 91 ? -3.905 -8.098 4.760 1.00 97.50 91 VAL A C 1
ATOM 691 O O . VAL A 1 91 ? -3.133 -8.259 3.819 1.00 97.50 91 VAL A O 1
ATOM 694 N N . THR A 1 92 ? -3.982 -6.938 5.416 1.00 97.25 92 THR A N 1
ATOM 695 C CA . THR A 1 92 ? -3.236 -5.744 4.987 1.00 97.25 92 THR A CA 1
ATOM 696 C C . THR A 1 92 ? -1.726 -5.956 5.080 1.00 97.25 92 THR A C 1
ATOM 698 O O . THR A 1 92 ? -1.006 -5.647 4.133 1.00 97.25 92 THR A O 1
ATOM 701 N N . ILE A 1 93 ? -1.238 -6.544 6.176 1.00 96.88 93 ILE A N 1
ATOM 702 C CA . ILE A 1 93 ? 0.185 -6.874 6.343 1.00 96.88 93 ILE A CA 1
ATOM 703 C C . ILE A 1 93 ? 0.616 -7.918 5.308 1.00 96.88 93 ILE A C 1
ATOM 705 O O . ILE A 1 93 ? 1.663 -7.752 4.684 1.00 96.88 93 ILE A O 1
ATOM 709 N N . GLY A 1 94 ? -0.196 -8.953 5.072 1.00 96.50 94 GLY A N 1
ATOM 710 C CA . GLY A 1 94 ? 0.080 -9.958 4.042 1.00 96.50 94 GLY A CA 1
ATOM 711 C C . GLY A 1 94 ? 0.196 -9.355 2.637 1.00 96.50 94 GLY A C 1
ATOM 712 O O . GLY A 1 94 ? 1.110 -9.697 1.884 1.00 96.50 94 GLY A O 1
ATOM 713 N N . LEU A 1 95 ? -0.674 -8.400 2.296 1.00 96.88 95 LEU A N 1
ATOM 714 C CA . LEU A 1 95 ? -0.621 -7.671 1.026 1.00 96.88 95 LEU A CA 1
ATOM 715 C C . LEU A 1 95 ? 0.612 -6.772 0.924 1.00 96.88 95 LEU A C 1
ATOM 717 O O . LEU A 1 95 ? 1.267 -6.766 -0.118 1.00 96.88 95 LEU A O 1
ATOM 721 N N . ILE A 1 96 ? 0.965 -6.049 1.990 1.00 96.50 96 ILE A N 1
ATOM 722 C CA . ILE A 1 96 ? 2.197 -5.247 2.043 1.00 96.50 96 ILE A CA 1
ATOM 723 C C . ILE A 1 96 ? 3.417 -6.144 1.829 1.00 96.50 96 ILE A C 1
ATOM 725 O O . ILE A 1 96 ? 4.259 -5.828 0.992 1.00 96.50 96 ILE A O 1
ATOM 729 N N . TYR A 1 97 ? 3.490 -7.280 2.524 1.00 94.44 97 TYR A N 1
ATOM 730 C CA . TYR A 1 97 ? 4.589 -8.234 2.386 1.00 94.44 97 TYR A CA 1
ATOM 731 C C . TYR A 1 97 ? 4.713 -8.759 0.950 1.00 94.44 97 TYR A C 1
ATOM 733 O O . TYR A 1 97 ? 5.789 -8.700 0.355 1.00 94.44 97 TYR A O 1
ATOM 741 N N . ARG A 1 98 ? 3.601 -9.188 0.341 1.00 91.56 98 ARG A N 1
ATOM 742 C CA . ARG A 1 98 ? 3.603 -9.653 -1.053 1.00 91.56 98 ARG A CA 1
ATOM 743 C C . ARG A 1 98 ? 4.005 -8.549 -2.033 1.00 91.56 98 ARG A C 1
ATOM 745 O O . ARG A 1 98 ? 4.717 -8.802 -3.003 1.00 91.56 98 ARG A O 1
ATOM 752 N N . THR A 1 99 ? 3.560 -7.323 -1.779 1.00 93.06 99 THR A N 1
ATOM 753 C CA . THR A 1 99 ? 3.917 -6.158 -2.597 1.00 93.06 99 THR A CA 1
ATOM 754 C C . THR A 1 99 ? 5.406 -5.854 -2.460 1.00 93.06 99 THR A C 1
ATOM 756 O O . THR A 1 99 ? 6.068 -5.606 -3.458 1.00 93.06 99 THR A O 1
ATOM 759 N N . TRP A 1 100 ? 5.969 -5.976 -1.258 1.00 91.69 100 TRP A N 1
ATOM 760 C CA . TRP A 1 100 ? 7.401 -5.826 -1.011 1.00 91.69 100 TRP A CA 1
ATOM 761 C C . TRP A 1 100 ? 8.253 -6.832 -1.797 1.00 91.69 100 TRP A C 1
ATOM 763 O O . TRP A 1 100 ? 9.264 -6.455 -2.398 1.00 91.69 100 TRP A O 1
ATOM 773 N N . GLN A 1 101 ? 7.835 -8.101 -1.852 1.00 90.50 101 GLN A N 1
ATOM 774 C CA . GLN A 1 101 ? 8.499 -9.110 -2.687 1.00 90.50 101 GLN A CA 1
ATOM 775 C C . GLN A 1 101 ? 8.501 -8.694 -4.169 1.00 90.50 101 GLN A C 1
ATOM 777 O O . GLN A 1 101 ? 9.544 -8.745 -4.821 1.00 90.50 101 GLN A O 1
ATOM 782 N N . SER A 1 102 ? 7.365 -8.203 -4.679 1.00 89.81 102 SER A N 1
ATOM 783 C CA . SER A 1 102 ? 7.236 -7.708 -6.058 1.00 89.81 102 SER A CA 1
ATOM 784 C C . SER A 1 102 ? 8.122 -6.486 -6.332 1.00 89.81 102 SER A C 1
ATOM 786 O O . SER A 1 102 ? 8.882 -6.505 -7.300 1.00 89.81 102 SER A O 1
ATOM 788 N N . ILE A 1 103 ? 8.124 -5.482 -5.443 1.00 92.50 103 ILE A N 1
ATOM 789 C CA . ILE A 1 103 ? 9.011 -4.307 -5.528 1.00 92.50 103 ILE A CA 1
ATOM 790 C C . ILE A 1 103 ? 10.456 -4.763 -5.694 1.00 92.50 103 ILE A C 1
ATOM 792 O O . ILE A 1 103 ? 11.176 -4.277 -6.564 1.00 92.50 103 ILE A O 1
ATOM 796 N N . THR A 1 104 ? 10.885 -5.712 -4.863 1.00 91.50 104 THR A N 1
ATOM 797 C CA . THR A 1 104 ? 12.282 -6.133 -4.835 1.00 91.50 104 THR A CA 1
ATOM 798 C C . THR A 1 104 ? 12.663 -6.924 -6.087 1.00 91.50 104 THR A C 1
ATOM 800 O O . THR A 1 104 ? 13.706 -6.659 -6.685 1.00 91.50 104 THR A O 1
ATOM 803 N N . ALA A 1 105 ? 11.803 -7.838 -6.545 1.00 88.31 105 ALA A N 1
ATOM 804 C CA . ALA A 1 105 ? 12.011 -8.562 -7.798 1.00 88.31 105 ALA A CA 1
ATOM 805 C C . ALA A 1 105 ? 12.036 -7.613 -9.011 1.00 88.31 105 ALA A C 1
ATOM 807 O O . ALA A 1 105 ? 12.887 -7.739 -9.892 1.00 88.31 105 ALA 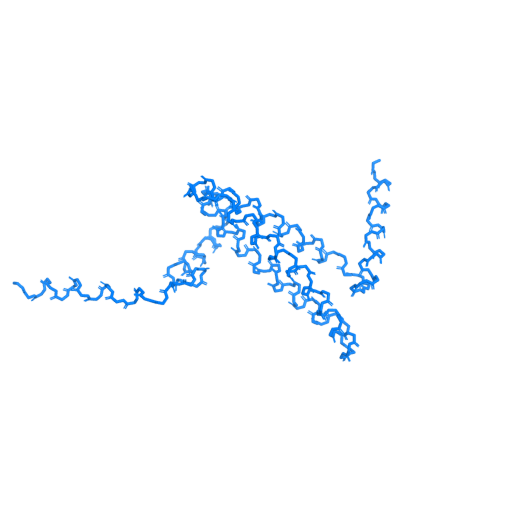A O 1
ATOM 808 N N . ASN A 1 106 ? 11.142 -6.622 -9.049 1.00 90.88 106 ASN A N 1
ATOM 809 C CA . ASN A 1 106 ? 11.085 -5.621 -10.113 1.00 90.88 106 ASN A CA 1
ATOM 810 C C . ASN A 1 106 ? 12.316 -4.709 -10.094 1.00 90.88 106 ASN A C 1
ATOM 812 O O . ASN A 1 106 ? 12.908 -4.458 -11.140 1.00 90.88 106 ASN A O 1
ATOM 816 N N . ALA A 1 107 ? 12.755 -4.268 -8.915 1.00 91.50 107 ALA A N 1
ATOM 817 C CA . ALA A 1 107 ? 13.981 -3.492 -8.755 1.00 91.50 107 ALA A CA 1
ATOM 818 C C . ALA A 1 107 ? 15.216 -4.280 -9.223 1.00 91.50 107 ALA A C 1
ATOM 820 O O . ALA A 1 107 ? 16.062 -3.730 -9.928 1.00 91.50 107 ALA A O 1
ATOM 821 N N . TYR A 1 108 ? 15.300 -5.576 -8.904 1.00 89.88 108 TYR A N 1
ATOM 822 C CA . TYR A 1 108 ? 16.362 -6.447 -9.409 1.00 89.88 108 TYR A CA 1
ATOM 823 C C . TYR A 1 108 ? 16.342 -6.528 -10.942 1.00 89.88 108 TYR A C 1
ATOM 825 O O . TYR A 1 108 ? 17.349 -6.235 -11.585 1.00 89.88 108 TYR A O 1
ATOM 833 N N . ARG A 1 109 ? 15.178 -6.803 -11.551 1.00 87.25 109 ARG A N 1
ATOM 834 C CA . ARG A 1 109 ? 15.028 -6.815 -13.020 1.00 87.25 109 ARG A CA 1
ATOM 835 C C . ARG A 1 109 ? 15.426 -5.483 -13.649 1.00 87.25 109 ARG A C 1
ATOM 837 O O . ARG A 1 109 ? 16.203 -5.471 -14.602 1.00 87.25 109 ARG A O 1
ATOM 844 N N . ALA A 1 110 ? 15.031 -4.362 -13.044 1.00 90.12 110 ALA A N 1
ATOM 845 C CA . ALA A 1 110 ? 15.426 -3.010 -13.445 1.00 90.12 110 ALA A CA 1
ATOM 846 C C . ALA A 1 110 ? 16.944 -2.733 -13.320 1.00 90.12 110 ALA A C 1
ATOM 848 O O . ALA A 1 110 ? 17.435 -1.743 -13.858 1.00 90.12 110 ALA A O 1
ATOM 849 N N . GLY A 1 111 ? 17.725 -3.619 -12.688 1.00 88.81 111 GLY A N 1
ATOM 850 C CA . GLY A 1 111 ? 19.170 -3.460 -12.470 1.00 88.81 111 GLY A CA 1
ATOM 851 C C . GLY A 1 111 ? 19.512 -2.597 -11.262 1.00 88.81 111 GLY A C 1
ATOM 852 O O . GLY A 1 111 ? 20.606 -2.044 -11.180 1.00 88.81 111 GLY A O 1
ATOM 853 N N . TRP A 1 112 ? 18.573 -2.440 -10.331 1.00 91.56 112 TRP A N 1
ATOM 854 C CA . TRP A 1 112 ? 18.759 -1.681 -9.096 1.00 91.56 112 TRP A CA 1
ATOM 855 C C . TRP A 1 112 ? 19.243 -2.568 -7.945 1.00 91.56 112 TRP A C 1
ATOM 857 O O . TRP A 1 112 ? 19.080 -2.217 -6.781 1.00 91.56 112 TRP A O 1
ATOM 867 N N . GLU A 1 113 ? 19.879 -3.699 -8.252 1.00 86.94 113 GLU A N 1
ATOM 868 C CA . GLU A 1 113 ? 20.447 -4.644 -7.281 1.00 86.94 113 GLU A CA 1
ATOM 869 C C . GLU A 1 113 ? 21.330 -3.984 -6.213 1.00 86.94 113 GLU A C 1
ATOM 871 O O . GLU A 1 113 ? 21.342 -4.416 -5.067 1.00 86.94 113 GLU A O 1
ATOM 876 N N . ARG A 1 114 ? 22.001 -2.873 -6.541 1.00 88.00 114 ARG A N 1
ATOM 877 C CA . ARG A 1 114 ? 22.823 -2.103 -5.592 1.00 88.00 114 ARG A CA 1
ATOM 878 C C . ARG A 1 114 ? 22.022 -1.447 -4.463 1.00 88.00 114 ARG A C 1
ATOM 880 O O . ARG A 1 114 ? 22.603 -1.147 -3.425 1.00 88.00 114 ARG A O 1
ATOM 887 N N . LEU A 1 115 ? 20.727 -1.196 -4.667 1.00 85.88 115 LEU A N 1
ATOM 888 C CA . LEU A 1 115 ? 19.825 -0.636 -3.655 1.00 85.88 115 LEU A CA 1
ATOM 889 C C . LEU A 1 115 ? 19.236 -1.722 -2.741 1.00 85.88 115 LEU A C 1
ATOM 891 O O . LEU A 1 115 ? 18.680 -1.402 -1.693 1.00 85.88 115 LEU A O 1
ATOM 895 N N . ILE A 1 116 ? 19.346 -2.997 -3.130 1.00 85.12 116 ILE A N 1
ATOM 896 C CA . ILE A 1 116 ? 18.749 -4.122 -2.414 1.00 85.12 116 ILE A CA 1
ATOM 897 C C . ILE A 1 116 ? 19.783 -4.691 -1.426 1.00 85.12 116 ILE A C 1
ATOM 899 O O . ILE A 1 116 ? 20.905 -5.016 -1.823 1.00 85.12 116 ILE A O 1
ATOM 903 N N . PRO A 1 117 ? 19.441 -4.857 -0.134 1.00 85.81 117 PRO A N 1
ATOM 904 C CA . PRO A 1 117 ? 20.333 -5.498 0.826 1.00 85.81 117 PRO A CA 1
ATOM 905 C C . PRO A 1 117 ? 20.725 -6.918 0.392 1.00 85.81 117 PRO A C 1
ATOM 907 O O . PRO A 1 117 ? 19.890 -7.688 -0.084 1.00 85.81 117 PRO A O 1
ATOM 910 N N . LYS A 1 118 ? 21.986 -7.307 0.626 1.00 83.69 118 LYS A N 1
ATOM 911 C CA . LYS A 1 118 ? 22.524 -8.616 0.202 1.00 83.69 118 LYS A CA 1
ATOM 912 C C . LYS A 1 118 ? 21.730 -9.818 0.728 1.00 83.69 118 LYS A C 1
ATOM 914 O O . LYS A 1 118 ? 21.585 -10.799 0.010 1.00 83.69 118 LYS A O 1
ATOM 919 N N . SER A 1 119 ? 21.206 -9.741 1.951 1.00 82.94 119 SER A N 1
ATOM 920 C CA . SER A 1 119 ? 20.365 -10.796 2.534 1.00 82.94 119 SER A CA 1
ATOM 921 C C . SER A 1 119 ? 19.074 -11.015 1.743 1.00 82.94 119 SER A C 1
ATOM 923 O O . SER A 1 119 ? 18.645 -12.148 1.553 1.00 82.94 119 SER A O 1
ATOM 925 N N . VAL A 1 120 ? 18.481 -9.935 1.233 1.00 82.31 120 VAL A N 1
ATOM 926 C CA . VAL A 1 120 ? 17.253 -9.985 0.436 1.00 82.31 120 VAL A CA 1
ATOM 927 C C . VAL A 1 120 ? 17.549 -10.493 -0.978 1.00 82.31 120 VAL A C 1
ATOM 929 O O . VAL A 1 120 ? 16.787 -11.300 -1.501 1.00 82.31 120 VAL A O 1
ATOM 932 N N . LEU A 1 121 ? 18.685 -10.101 -1.567 1.00 79.50 121 LEU A N 1
ATOM 933 C CA . LEU A 1 121 ? 19.143 -10.639 -2.856 1.00 79.50 121 LEU A CA 1
ATOM 934 C C . LEU A 1 121 ? 19.316 -12.162 -2.815 1.00 79.50 121 LEU A C 1
ATOM 936 O O . LEU A 1 121 ? 18.823 -12.844 -3.704 1.00 79.50 121 LEU A O 1
ATOM 940 N N . GLN A 1 122 ? 19.946 -12.705 -1.768 1.00 81.69 122 GLN A N 1
ATOM 941 C CA . GLN A 1 122 ? 20.139 -14.156 -1.624 1.00 81.69 122 GLN A CA 1
ATOM 942 C C . GLN A 1 122 ? 18.813 -14.921 -1.525 1.00 81.69 122 GLN A C 1
ATOM 944 O O . GLN A 1 122 ? 18.682 -16.007 -2.088 1.00 81.69 122 GLN A O 1
ATOM 949 N N . MET A 1 123 ? 17.822 -14.347 -0.838 1.00 76.31 123 MET A N 1
ATOM 950 C CA . MET A 1 123 ? 16.482 -14.928 -0.739 1.00 76.31 123 MET A CA 1
ATOM 951 C C . MET A 1 123 ? 15.789 -14.951 -2.106 1.00 76.31 123 MET A C 1
ATOM 953 O O . MET A 1 123 ? 15.282 -15.988 -2.525 1.00 76.31 123 MET A O 1
ATOM 957 N N . ILE A 1 124 ? 15.842 -13.835 -2.838 1.00 72.75 124 ILE A N 1
ATOM 958 C CA . ILE A 1 124 ? 15.215 -13.711 -4.158 1.00 72.75 124 ILE A CA 1
ATOM 959 C C . ILE A 1 124 ? 15.909 -14.597 -5.185 1.00 72.75 124 ILE A C 1
ATOM 961 O O . ILE A 1 124 ? 15.230 -15.258 -5.954 1.00 72.75 124 ILE A O 1
ATOM 965 N N . GLU A 1 125 ? 17.239 -14.667 -5.203 1.00 73.62 125 GLU A N 1
ATOM 966 C CA . GLU A 1 125 ? 17.962 -15.578 -6.097 1.00 73.62 125 GLU A CA 1
ATOM 967 C C . GLU A 1 125 ? 17.576 -17.042 -5.847 1.00 73.62 125 GLU A C 1
ATOM 969 O O . GLU A 1 125 ? 17.416 -17.802 -6.804 1.00 73.62 125 GLU A O 1
ATOM 974 N N . GLY A 1 126 ? 17.370 -17.431 -4.584 1.00 73.12 126 GLY A N 1
ATOM 975 C CA . GLY A 1 126 ? 16.835 -18.744 -4.225 1.00 73.12 126 GLY A CA 1
ATOM 976 C C . GLY A 1 126 ? 15.423 -18.976 -4.770 1.00 73.12 126 GLY A C 1
ATOM 977 O O . GLY A 1 126 ? 15.164 -20.016 -5.374 1.00 73.12 126 GLY A O 1
ATOM 978 N N . GLU A 1 127 ? 14.529 -17.997 -4.619 1.00 69.00 127 GLU A N 1
ATOM 979 C CA . GLU A 1 127 ? 13.145 -18.066 -5.109 1.00 69.00 127 GLU A CA 1
ATOM 980 C C . GLU A 1 127 ? 13.020 -17.979 -6.644 1.00 69.00 127 GLU A C 1
ATOM 982 O O . GLU A 1 127 ? 12.107 -18.557 -7.237 1.00 69.00 127 GLU A O 1
ATOM 987 N N . LEU A 1 128 ? 13.934 -17.269 -7.309 1.00 66.38 128 LEU A N 1
ATOM 988 C CA . LEU A 1 128 ? 14.027 -17.201 -8.767 1.00 66.38 128 LEU A CA 1
ATOM 989 C C . LEU A 1 128 ? 14.510 -18.534 -9.337 1.00 66.38 128 LEU A C 1
ATOM 991 O O . LEU A 1 128 ? 13.938 -19.027 -10.306 1.00 66.38 128 LEU A O 1
ATOM 995 N N . ARG A 1 129 ? 15.527 -19.146 -8.717 1.00 66.94 129 ARG A N 1
ATOM 996 C CA . ARG A 1 129 ? 16.028 -20.471 -9.116 1.00 66.94 129 ARG A CA 1
ATOM 997 C C . ARG A 1 129 ? 14.996 -21.573 -8.889 1.00 66.94 129 ARG A C 1
ATOM 999 O O . ARG A 1 129 ? 14.928 -22.498 -9.692 1.00 66.94 129 ARG A O 1
ATOM 1006 N N . SER A 1 130 ? 14.185 -21.472 -7.835 1.00 65.44 130 SER A N 1
ATOM 1007 C CA . SER A 1 130 ? 13.115 -22.435 -7.552 1.00 65.44 130 SER A CA 1
ATOM 1008 C C . SER A 1 130 ? 11.823 -22.187 -8.340 1.00 65.44 130 SER A C 1
ATOM 1010 O O . SER A 1 130 ? 10.919 -23.015 -8.281 1.00 65.44 130 SER A O 1
ATOM 1012 N N . GLY A 1 131 ? 11.711 -21.074 -9.078 1.00 59.91 131 GLY A N 1
ATOM 1013 C CA . GLY A 1 131 ? 10.476 -20.703 -9.779 1.00 59.91 131 GLY A CA 1
ATOM 1014 C C . GLY A 1 131 ? 9.320 -20.334 -8.837 1.00 59.91 131 GLY A C 1
ATOM 1015 O O . GLY A 1 131 ? 8.158 -20.383 -9.229 1.00 59.91 131 GLY A O 1
ATOM 1016 N N . ALA A 1 132 ? 9.604 -19.982 -7.581 1.00 59.31 132 ALA A N 1
ATOM 1017 C CA . ALA A 1 132 ? 8.581 -19.588 -6.612 1.00 59.31 132 ALA A CA 1
ATOM 1018 C C . ALA A 1 132 ? 8.074 -18.151 -6.846 1.00 59.31 132 ALA A C 1
ATOM 1020 O O . ALA A 1 132 ? 6.904 -17.854 -6.605 1.00 59.31 132 ALA A O 1
ATOM 1021 N N . VAL A 1 133 ? 8.944 -17.261 -7.343 1.00 55.22 133 VAL A N 1
ATOM 1022 C CA . VAL A 1 133 ? 8.594 -15.860 -7.669 1.00 55.22 133 VAL A CA 1
ATOM 1023 C C . VAL A 1 133 ? 7.892 -15.750 -9.021 1.00 55.22 133 VAL A C 1
ATOM 1025 O O . VAL A 1 133 ? 6.933 -14.990 -9.165 1.00 55.22 133 VAL A O 1
ATOM 1028 N N . PHE A 1 134 ? 8.342 -16.533 -10.000 1.00 49.84 134 PHE A N 1
ATOM 1029 C CA . PHE A 1 134 ? 7.687 -16.696 -11.292 1.00 49.84 134 PHE A CA 1
ATOM 1030 C C . PHE A 1 134 ? 7.277 -18.155 -11.399 1.00 49.84 134 PHE A C 1
ATOM 1032 O O . PHE A 1 134 ? 8.179 -18.973 -11.583 1.00 49.84 134 PHE A O 1
ATOM 1039 N N . PRO A 1 135 ? 5.983 -18.508 -11.274 1.00 47.03 135 PRO A N 1
ATOM 1040 C CA . PRO A 1 135 ? 5.577 -19.886 -11.487 1.00 47.03 135 PRO A CA 1
ATOM 1041 C C . PRO A 1 135 ? 6.087 -20.308 -12.864 1.00 47.03 135 PRO A C 1
ATOM 1043 O O . PRO A 1 135 ? 5.686 -19.724 -13.875 1.00 47.03 135 PRO A O 1
ATOM 1046 N N . LYS A 1 136 ? 7.019 -21.272 -12.894 1.00 44.78 136 LYS A N 1
ATOM 1047 C CA . LYS A 1 136 ? 7.444 -21.903 -14.144 1.00 44.78 136 LYS A CA 1
ATOM 1048 C C . LYS A 1 136 ? 6.172 -22.348 -14.851 1.00 44.78 136 LYS A C 1
ATOM 1050 O O . LYS A 1 136 ? 5.316 -22.991 -14.236 1.00 44.78 136 LYS A O 1
ATOM 1055 N N . ALA A 1 137 ? 6.017 -21.963 -16.115 1.00 45.22 137 ALA A N 1
ATOM 1056 C CA . ALA A 1 137 ? 4.933 -22.495 -16.923 1.00 45.22 137 ALA A CA 1
ATOM 1057 C C . ALA A 1 137 ? 5.029 -24.025 -16.836 1.00 45.22 137 ALA A C 1
ATOM 1059 O O . ALA A 1 137 ? 6.111 -24.582 -17.029 1.00 45.22 137 ALA A O 1
ATOM 1060 N N . ALA A 1 138 ? 3.932 -24.685 -16.462 1.00 46.66 138 ALA A N 1
ATOM 1061 C CA . ALA A 1 138 ? 3.879 -26.134 -16.329 1.00 46.66 138 ALA A CA 1
ATOM 1062 C C . ALA A 1 138 ? 4.326 -26.770 -17.659 1.00 46.66 138 ALA A C 1
ATOM 1064 O O . ALA A 1 138 ? 3.573 -26.766 -18.630 1.00 46.66 138 ALA A O 1
ATOM 1065 N N . GLY A 1 139 ? 5.578 -27.233 -17.727 1.00 45.81 139 GLY A N 1
ATOM 1066 C CA . GLY A 1 139 ? 6.178 -27.722 -18.970 1.00 45.81 139 GLY A CA 1
ATOM 1067 C C . GLY A 1 139 ? 7.710 -27.740 -19.038 1.00 45.81 139 GLY A C 1
ATOM 1068 O O . GLY A 1 139 ? 8.241 -28.416 -19.911 1.00 45.81 139 GLY A O 1
ATOM 1069 N N . GLU A 1 140 ? 8.437 -27.066 -18.140 1.00 52.34 140 GLU A N 1
ATOM 1070 C CA . GLU A 1 140 ? 9.915 -26.999 -18.204 1.00 52.34 140 GLU A CA 1
ATOM 1071 C C . GLU A 1 140 ? 10.672 -28.001 -17.308 1.00 52.34 140 GLU A C 1
ATOM 1073 O O . GLU A 1 140 ? 11.891 -27.916 -17.192 1.00 52.34 140 GLU A O 1
ATOM 1078 N N . ASP A 1 141 ? 10.004 -28.998 -16.723 1.00 49.16 141 ASP A N 1
ATOM 1079 C CA . ASP A 1 141 ? 10.661 -30.020 -15.880 1.00 49.16 141 ASP A CA 1
ATOM 1080 C C . ASP A 1 141 ? 11.288 -31.183 -16.683 1.00 49.16 141 ASP A C 1
ATOM 1082 O O . ASP A 1 141 ? 11.576 -32.246 -16.142 1.00 49.16 141 ASP A O 1
ATOM 1086 N N . GLY A 1 142 ? 11.496 -31.016 -17.994 1.00 46.38 142 GLY A N 1
ATOM 1087 C CA . GLY A 1 142 ? 11.824 -32.128 -18.894 1.00 46.38 142 GLY A CA 1
ATOM 1088 C C . GLY A 1 142 ? 13.179 -32.105 -19.602 1.00 46.38 142 GLY A C 1
ATOM 1089 O O . GLY A 1 142 ? 13.390 -32.984 -20.435 1.00 46.38 142 GLY A O 1
ATOM 1090 N N . GLN A 1 143 ? 14.074 -31.131 -19.377 1.00 46.38 143 GLN A N 1
ATOM 1091 C CA . GLN A 1 143 ? 15.250 -30.980 -20.263 1.00 46.38 143 GLN A CA 1
ATOM 1092 C C . GLN A 1 143 ? 16.645 -31.052 -19.631 1.00 46.38 143 GLN A C 1
ATOM 1094 O O . GLN A 1 143 ? 17.598 -31.210 -20.393 1.00 46.38 143 GLN A O 1
ATOM 1099 N N . ASP A 1 144 ? 16.809 -31.062 -18.306 1.00 48.66 144 ASP A N 1
ATOM 1100 C CA . ASP A 1 144 ? 18.170 -31.071 -17.734 1.00 48.66 144 ASP A CA 1
ATOM 1101 C C . ASP A 1 144 ? 18.787 -32.470 -17.525 1.00 48.66 144 ASP A C 1
ATOM 1103 O O . ASP A 1 144 ? 20.008 -32.599 -17.533 1.00 48.66 144 ASP A O 1
ATOM 1107 N N . GLU A 1 145 ? 18.006 -33.556 -17.460 1.00 48.41 145 GLU A N 1
ATOM 1108 C CA . GLU A 1 145 ? 18.579 -34.897 -17.204 1.00 48.41 145 GLU A CA 1
ATOM 1109 C C . GLU A 1 145 ? 19.019 -35.673 -18.465 1.00 48.41 145 GLU A C 1
ATOM 1111 O O . GLU A 1 145 ? 19.768 -36.649 -18.380 1.00 48.41 145 GLU A O 1
ATOM 1116 N N . SER A 1 146 ? 18.629 -35.246 -19.673 1.00 42.91 146 SER A N 1
ATOM 1117 C CA . SER A 1 146 ? 18.980 -35.983 -20.904 1.00 42.91 146 SER A CA 1
ATOM 1118 C C . SER A 1 146 ? 20.379 -35.653 -21.455 1.00 42.91 146 SER A C 1
ATOM 1120 O O . SER A 1 146 ? 20.869 -36.361 -22.343 1.00 42.91 146 SER A O 1
ATOM 1122 N N . GLY A 1 147 ? 21.030 -34.589 -20.972 1.00 40.78 147 GLY A N 1
ATOM 1123 C CA . GLY A 1 147 ? 22.333 -34.130 -21.470 1.00 40.78 147 GLY A CA 1
ATOM 1124 C C . GLY A 1 147 ? 23.539 -34.856 -20.866 1.00 40.78 147 GLY A C 1
ATOM 1125 O O . GLY A 1 147 ? 24.584 -34.960 -21.514 1.00 40.78 147 GLY A O 1
ATOM 1126 N N . GLU A 1 148 ? 23.397 -35.392 -19.653 1.00 44.81 148 GLU A N 1
ATOM 1127 C CA . GLU A 1 148 ? 24.517 -35.965 -18.899 1.00 44.81 148 GLU A CA 1
ATOM 1128 C C . GLU A 1 148 ? 24.743 -37.453 -19.222 1.00 44.81 148 GLU A C 1
ATOM 1130 O O . GLU A 1 148 ? 25.882 -37.893 -19.389 1.00 44.81 148 GLU A O 1
ATOM 1135 N N . ASN A 1 149 ? 23.671 -38.208 -19.496 1.00 45.22 149 ASN A N 1
ATOM 1136 C CA . ASN A 1 149 ? 23.763 -39.629 -19.860 1.00 45.22 149 ASN A CA 1
ATOM 1137 C C . ASN A 1 149 ? 24.351 -39.888 -21.261 1.00 45.22 149 ASN A C 1
ATOM 1139 O O . ASN A 1 149 ? 24.840 -40.981 -21.542 1.00 45.22 149 ASN A O 1
ATOM 1143 N N . ARG A 1 150 ? 24.378 -38.889 -22.156 1.00 48.53 150 ARG A N 1
ATOM 1144 C CA . ARG A 1 150 ? 24.948 -39.055 -23.509 1.00 48.53 150 ARG A CA 1
ATOM 1145 C C . ARG A 1 150 ? 26.476 -38.941 -23.550 1.00 48.53 150 ARG A C 1
ATOM 1147 O O . ARG A 1 150 ? 27.077 -39.283 -24.566 1.00 48.53 150 ARG A O 1
ATOM 1154 N N . LYS A 1 151 ? 27.111 -38.472 -22.469 1.00 47.41 151 LYS A N 1
ATOM 1155 C CA . LYS A 1 151 ? 28.579 -38.379 -22.362 1.00 47.41 151 LYS A CA 1
ATOM 1156 C C . LYS A 1 151 ? 29.231 -39.603 -21.715 1.00 47.41 151 LYS A C 1
ATOM 1158 O O . LYS A 1 151 ? 30.447 -39.711 -21.776 1.00 47.41 151 LYS A O 1
ATOM 1163 N N . GLN A 1 152 ? 28.446 -40.525 -21.157 1.00 51.50 152 GLN A N 1
ATOM 1164 C CA . GLN A 1 152 ? 28.947 -41.791 -20.599 1.00 51.50 152 GLN A CA 1
ATOM 1165 C C . GLN A 1 152 ? 28.753 -42.989 -21.545 1.00 51.50 152 GLN A C 1
ATOM 1167 O O . GLN A 1 152 ? 29.232 -44.083 -21.267 1.00 51.50 152 GLN A O 1
ATOM 1172 N N . ALA A 1 153 ? 28.093 -42.774 -22.686 1.00 52.28 153 ALA A N 1
ATOM 1173 C CA . ALA A 1 153 ? 27.926 -43.755 -23.755 1.00 52.28 153 ALA A CA 1
ATOM 1174 C C . ALA A 1 153 ? 28.646 -43.298 -25.038 1.00 52.28 153 ALA A C 1
ATOM 1176 O O . ALA A 1 153 ? 28.030 -43.168 -26.099 1.00 52.28 153 ALA A O 1
ATOM 1177 N N . LYS A 1 154 ? 29.943 -43.000 -24.928 1.00 43.69 154 LYS A N 1
ATOM 1178 C CA . LYS A 1 154 ? 30.880 -42.943 -26.055 1.00 43.69 154 LYS A CA 1
ATOM 1179 C C . LYS A 1 154 ? 32.236 -43.474 -25.632 1.00 43.69 154 LYS A C 1
ATOM 1181 O O . LYS A 1 154 ? 32.679 -43.085 -24.532 1.00 43.69 154 LYS A O 1
#

Foldseek 3Di:
DVVVVVVVVVVQQVVCCVQQNHPLVVLLVLLVVLLVLLVVLQVLLCVLVVHDPPVCVPVSVVVVVVLSCQLSVQSVVCVVVVNHCPSNVVSSVVSSVLSVLSSVVSCVSSVVVVVDDPVNVVVVVVCVVVCVSPPDDPPPPPPDPVVPVVVVVD

Secondary structure (DSSP, 8-state):
-HHHHHHHHHHHHHHHHHHT-TT-HHHHHHHHHHHHHHHHHHHHHHHHTT--HHHHHHHHHHHHHHHHHHHHHHHHHHHHHT-TTHHHHHHHHHHHHHHHHHHHHHHHHTT-GGGS-HHHHHHHHHHHHTTSSS---TT-TTSSSTTTGGGS--